Protein AF-0000000080279578 (afdb_homodimer)

Structure (mmCIF, N/CA/C/O backbone):
data_AF-0000000080279578-model_v1
#
loop_
_entity.id
_entity.type
_entity.pdbx_description
1 polymer 'Uncharacterized protein'
#
loop_
_atom_site.group_PDB
_atom_site.id
_atom_site.type_symbol
_atom_site.label_atom_id
_atom_site.label_alt_id
_atom_site.label_comp_id
_atom_site.label_asym_id
_atom_site.label_entity_id
_atom_site.label_seq_id
_atom_site.pdbx_PDB_ins_code
_atom_site.Cartn_x
_atom_site.Cartn_y
_atom_site.Cartn_z
_atom_site.occupancy
_atom_site.B_iso_or_equiv
_atom_site.auth_seq_id
_atom_site.auth_comp_id
_atom_site.auth_asym_id
_atom_site.auth_atom_id
_atom_site.pdbx_PDB_model_num
ATOM 1 N N . MET A 1 1 ? -18.891 2.197 -3.172 1 84.56 1 MET A N 1
ATOM 2 C CA . MET A 1 1 ? -18.531 1.486 -4.398 1 84.56 1 MET A CA 1
ATOM 3 C C . MET A 1 1 ? -17.984 0.099 -4.082 1 84.56 1 MET A C 1
ATOM 5 O O . MET A 1 1 ? -17.344 -0.099 -3.049 1 84.56 1 MET A O 1
ATOM 9 N N . SER A 1 2 ? -18.328 -0.918 -4.945 1 90.88 2 SER A N 1
ATOM 10 C CA . SER A 1 2 ? -17.891 -2.289 -4.699 1 90.88 2 SER A CA 1
ATOM 11 C C . SER A 1 2 ? -16.984 -2.791 -5.82 1 90.88 2 SER A C 1
ATOM 13 O O . SER A 1 2 ? -17.172 -2.424 -6.98 1 90.88 2 SER A O 1
ATOM 15 N N . TRP A 1 3 ? -15.969 -3.482 -5.344 1 94.88 3 TRP A N 1
ATOM 16 C CA . TRP A 1 3 ? -15.031 -4.109 -6.27 1 94.88 3 TRP A CA 1
ATOM 17 C C . TRP A 1 3 ? -15.055 -5.625 -6.121 1 94.88 3 TRP A C 1
ATOM 19 O O . TRP A 1 3 ? -15.32 -6.145 -5.035 1 94.88 3 TRP A O 1
ATOM 29 N N . GLU A 1 4 ? -14.836 -6.277 -7.238 1 95.69 4 GLU A N 1
ATOM 30 C CA . GLU A 1 4 ? -14.508 -7.699 -7.219 1 95.69 4 GLU A CA 1
ATOM 31 C C . GLU A 1 4 ? -13.078 -7.945 -7.703 1 95.69 4 GLU A C 1
ATOM 33 O O . GLU A 1 4 ? -12.656 -7.379 -8.711 1 95.69 4 GLU A O 1
ATOM 38 N N . TYR A 1 5 ? -12.367 -8.766 -6.91 1 94.44 5 TYR A N 1
ATOM 39 C CA . TYR A 1 5 ? -11.023 -9.172 -7.297 1 94.44 5 TYR A CA 1
ATOM 40 C C . TYR A 1 5 ? -10.727 -10.602 -6.855 1 94.44 5 TYR A C 1
ATOM 42 O O . TYR A 1 5 ? -10.812 -10.914 -5.664 1 94.44 5 TYR A O 1
ATOM 50 N N . ASP A 1 6 ? -10.344 -11.453 -7.746 1 91.88 6 ASP A N 1
ATOM 51 C CA . ASP A 1 6 ? -9.93 -12.828 -7.508 1 91.88 6 ASP A CA 1
ATOM 52 C C . ASP A 1 6 ? -10.898 -13.539 -6.566 1 91.88 6 ASP A C 1
ATOM 54 O O . ASP A 1 6 ? -10.477 -14.148 -5.578 1 91.88 6 ASP A O 1
ATOM 58 N N . GLY A 1 7 ? -12.117 -13.383 -6.766 1 94.5 7 GLY A N 1
ATOM 59 C CA . GLY A 1 7 ? -13.164 -14.109 -6.07 1 94.5 7 GLY A CA 1
ATOM 60 C C . GLY A 1 7 ? -13.555 -13.477 -4.75 1 94.5 7 GLY A C 1
ATOM 61 O O . GLY A 1 7 ? -14.422 -13.984 -4.043 1 94.5 7 GLY A O 1
ATOM 62 N N . ARG A 1 8 ? -12.93 -12.367 -4.445 1 96.56 8 ARG A N 1
ATOM 63 C CA . ARG A 1 8 ? -13.289 -11.672 -3.215 1 96.56 8 ARG A CA 1
ATOM 64 C C . ARG A 1 8 ? -13.977 -10.344 -3.521 1 96.56 8 ARG A C 1
ATOM 66 O O . ARG A 1 8 ? -13.75 -9.75 -4.578 1 96.56 8 ARG A O 1
ATOM 73 N N . HIS A 1 9 ? -14.82 -9.914 -2.549 1 98.19 9 HIS A N 1
ATOM 74 C CA . HIS A 1 9 ? -15.57 -8.672 -2.699 1 98.19 9 HIS A CA 1
ATOM 75 C C . HIS A 1 9 ? -15.102 -7.621 -1.701 1 98.19 9 HIS A C 1
ATOM 77 O O . HIS A 1 9 ? -14.953 -7.91 -0.511 1 98.19 9 HIS A O 1
ATOM 83 N N . TYR A 1 10 ? -14.93 -6.445 -2.268 1 98.12 10 TYR A N 1
ATOM 84 C CA . TYR A 1 10 ? -14.43 -5.328 -1.474 1 98.12 10 TYR A CA 1
ATOM 85 C C . TYR A 1 10 ? -15.391 -4.148 -1.526 1 98.12 10 TYR A C 1
ATOM 87 O O . TYR A 1 10 ? -16.062 -3.924 -2.541 1 98.12 10 TYR A O 1
ATOM 95 N N . LE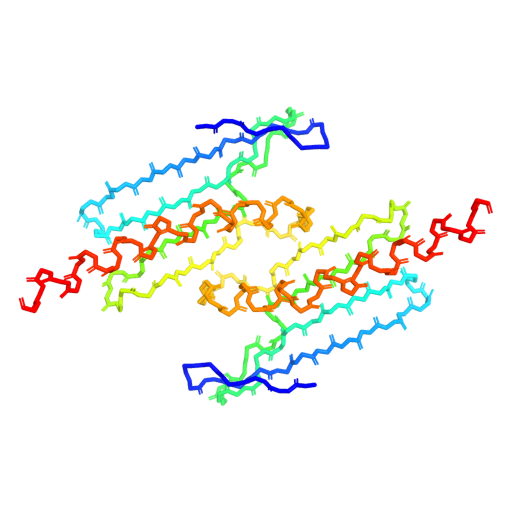U A 1 11 ? -15.453 -3.475 -0.42 1 97.44 11 LEU A N 1
ATOM 96 C CA . LEU A 1 11 ? -16.156 -2.193 -0.371 1 97.44 11 LEU A CA 1
ATOM 97 C C . LEU A 1 11 ? -15.164 -1.043 -0.219 1 97.44 11 LEU A C 1
ATOM 99 O O . LEU A 1 11 ? -14.219 -1.129 0.571 1 97.44 11 LEU A O 1
ATOM 103 N N . ILE A 1 12 ? -15.328 -0.096 -1.004 1 95.25 12 ILE A N 1
ATOM 104 C CA . ILE A 1 12 ? -14.594 1.153 -0.848 1 95.25 12 ILE A CA 1
ATOM 105 C C . ILE A 1 12 ? -15.477 2.189 -0.155 1 95.25 12 ILE A C 1
ATOM 107 O O . ILE A 1 12 ? -16.562 2.508 -0.637 1 95.25 12 ILE A O 1
ATOM 111 N N . ASN A 1 13 ? -14.977 2.617 1.008 1 93.31 13 ASN A N 1
ATOM 112 C CA . ASN A 1 13 ? -15.719 3.615 1.773 1 93.31 13 ASN A CA 1
ATOM 113 C C . ASN A 1 13 ? -14.953 4.93 1.869 1 93.31 13 ASN A C 1
ATOM 115 O O . ASN A 1 13 ? -13.734 4.934 2.088 1 93.31 13 ASN A O 1
ATOM 119 N N . ARG A 1 14 ? -15.703 5.965 1.665 1 92.19 14 ARG A N 1
ATOM 120 C CA . ARG A 1 14 ? -15.172 7.312 1.857 1 92.19 14 ARG A CA 1
ATOM 121 C C . ARG A 1 14 ? -15.781 7.973 3.086 1 92.19 14 ARG A C 1
ATOM 123 O O . ARG A 1 14 ? -16.984 7.809 3.354 1 92.19 14 ARG A O 1
ATOM 130 N N . TRP A 1 15 ? -14.898 8.594 3.826 1 86.12 15 TRP A N 1
ATOM 131 C CA . TRP A 1 15 ? -15.461 9.305 4.965 1 86.12 15 TRP A CA 1
ATOM 132 C C . TRP A 1 15 ? -14.883 10.711 5.066 1 86.12 15 TRP A C 1
ATOM 134 O O . TRP A 1 15 ? -13.781 10.977 4.574 1 86.12 15 TRP A O 1
ATOM 144 N N . ASN A 1 16 ? -15.68 11.547 5.465 1 80.5 16 ASN A N 1
ATOM 145 C CA . ASN A 1 16 ? -15.32 12.922 5.809 1 80.5 16 ASN A CA 1
ATOM 146 C C . ASN A 1 16 ? -15.695 13.25 7.254 1 80.5 16 ASN A C 1
ATOM 148 O O . ASN A 1 16 ? -16.875 13.297 7.598 1 80.5 16 ASN A O 1
ATOM 152 N N . ASP A 1 17 ? -14.695 12.969 8.125 1 62.16 17 ASP A N 1
ATOM 153 C CA . ASP A 1 17 ? -15.016 13.211 9.523 1 62.16 17 ASP A CA 1
ATOM 154 C C . ASP A 1 17 ? -14.391 14.516 10.016 1 62.16 17 ASP A C 1
ATOM 156 O O . ASP A 1 17 ? -13.18 14.578 10.25 1 62.16 17 ASP A O 1
ATOM 160 N N . SER A 1 18 ? -15.281 15.469 10.055 1 59.56 18 SER A N 1
ATOM 161 C CA . SER A 1 18 ? -14.867 16.781 10.555 1 59.56 18 SER A CA 1
ATOM 162 C C . SER A 1 18 ? -14.273 16.672 11.953 1 59.56 18 SER A C 1
ATOM 164 O O . SER A 1 18 ? -13.438 17.484 12.344 1 59.56 18 SER A O 1
ATOM 166 N N . SER A 1 19 ? -14.891 15.836 12.742 1 55.34 19 SER A N 1
ATOM 167 C CA . SER A 1 19 ? -14.406 15.75 14.117 1 55.34 19 SER A CA 1
ATOM 168 C C . SER A 1 19 ? -12.945 15.305 14.156 1 55.34 19 SER A C 1
ATOM 170 O O . SER A 1 19 ? -12.211 15.664 15.078 1 55.34 19 SER A O 1
ATOM 172 N N . ARG A 1 20 ? -12.719 14.5 13.297 1 54.59 20 ARG A N 1
ATOM 173 C CA . ARG A 1 20 ? -11.336 14.031 13.258 1 54.59 20 ARG A CA 1
ATOM 174 C C . ARG A 1 20 ? -10.547 14.742 12.156 1 54.59 20 ARG A C 1
ATOM 176 O O . ARG A 1 20 ? -9.406 14.375 11.875 1 54.59 20 ARG A O 1
ATOM 183 N N . TYR A 1 21 ? -11.297 15.836 11.703 1 53.5 21 TYR A N 1
ATOM 184 C CA . TYR A 1 21 ? -10.672 16.547 10.594 1 53.5 21 TYR A CA 1
ATOM 185 C C . TYR A 1 21 ? -10.094 15.578 9.57 1 53.5 21 TYR A C 1
ATOM 187 O O . TYR A 1 21 ? -8.961 15.75 9.117 1 53.5 21 TYR A O 1
ATOM 195 N N . GLY A 1 22 ? -10.891 14.625 9.445 1 72.62 22 GLY A N 1
ATOM 196 C CA . GLY A 1 22 ? -10.133 13.656 8.672 1 72.62 22 GLY A CA 1
ATOM 197 C C . GLY A 1 22 ? -10.883 13.172 7.441 1 72.62 22 GLY A C 1
ATOM 198 O O . GLY A 1 22 ? -12.109 13.125 7.434 1 72.62 22 GLY A O 1
ATOM 199 N N . PHE A 1 23 ? -10.547 13.391 6.305 1 88 23 PHE A N 1
ATOM 200 C CA . PHE A 1 23 ? -10.938 12.844 5.012 1 88 23 PHE A CA 1
ATOM 201 C C . PHE A 1 23 ? -10.102 11.609 4.676 1 88 23 PHE A C 1
ATOM 203 O O . PHE A 1 23 ? -8.883 11.609 4.863 1 88 23 PHE A O 1
ATOM 210 N N . GLY A 1 24 ? -10.922 10.555 4.402 1 94.19 24 GLY A N 1
ATOM 211 C CA . GLY A 1 24 ? -10.141 9.367 4.094 1 94.19 24 GLY A CA 1
ATOM 212 C C . GLY A 1 24 ? -10.93 8.328 3.322 1 94.19 24 GLY A C 1
ATOM 213 O O . GLY A 1 24 ? -12.094 8.539 2.988 1 94.19 24 GLY A O 1
ATOM 214 N N . TRP A 1 25 ? -10.242 7.324 2.857 1 95.31 25 TRP A N 1
ATOM 215 C CA . TRP A 1 25 ? -10.727 6.152 2.129 1 95.31 25 TRP A CA 1
ATOM 216 C C . TRP A 1 25 ? -10.375 4.867 2.865 1 95.31 25 TRP A C 1
ATOM 218 O O . TRP A 1 25 ? -9.32 4.781 3.504 1 95.31 25 TRP A O 1
ATOM 228 N N . GLU A 1 26 ? -11.281 3.891 2.75 1 96.56 26 GLU A N 1
ATOM 229 C CA . GLU A 1 26 ? -11.062 2.561 3.311 1 96.56 26 GLU A CA 1
ATOM 230 C C . GLU A 1 26 ? -11.414 1.471 2.303 1 96.56 26 GLU A C 1
ATOM 232 O O . GLU A 1 26 ? -12.398 1.59 1.569 1 96.56 26 GLU A O 1
ATOM 237 N N . LEU A 1 27 ? -10.594 0.478 2.303 1 97.88 27 LEU A N 1
ATOM 238 C CA . LEU A 1 27 ? -10.906 -0.744 1.571 1 97.88 27 LEU A CA 1
ATOM 239 C C . LEU A 1 27 ? -11.25 -1.878 2.533 1 97.88 27 LEU A C 1
ATOM 241 O O . LEU A 1 27 ? -10.43 -2.246 3.379 1 97.88 27 LEU A O 1
ATOM 245 N N . GLU A 1 28 ? -12.445 -2.41 2.402 1 98.12 28 GLU A N 1
ATOM 246 C CA . GLU A 1 28 ? -12.898 -3.484 3.279 1 98.12 28 GLU A CA 1
ATOM 247 C C . GLU A 1 28 ? -13.141 -4.77 2.498 1 98.12 28 GLU A C 1
ATOM 249 O O . GLU A 1 28 ? -13.859 -4.77 1.492 1 98.12 28 GLU A O 1
ATOM 254 N N . ASP A 1 29 ? -12.438 -5.82 2.902 1 98.31 29 ASP A N 1
ATOM 255 C CA . ASP A 1 29 ? -12.727 -7.164 2.406 1 98.31 29 ASP A CA 1
ATOM 256 C C . ASP A 1 29 ? -13.969 -7.746 3.086 1 98.31 29 ASP A C 1
ATOM 258 O O . ASP A 1 29 ? -13.914 -8.117 4.262 1 98.31 29 ASP A O 1
ATOM 262 N N . VAL A 1 30 ? -15.062 -7.945 2.344 1 98.06 30 VAL A N 1
ATOM 263 C CA . VAL A 1 30 ? -16.328 -8.227 3.023 1 98.06 30 VAL A CA 1
ATOM 264 C C . VAL A 1 30 ? -16.781 -9.641 2.695 1 98.06 30 VAL A C 1
ATOM 266 O O . VAL A 1 30 ? -17.672 -10.18 3.361 1 98.06 30 VAL A O 1
ATOM 269 N N . ALA A 1 31 ? -16.234 -10.242 1.585 1 96.62 31 ALA A N 1
ATOM 270 C CA . ALA A 1 31 ? -16.719 -11.562 1.18 1 96.62 31 ALA A CA 1
ATOM 271 C C . ALA A 1 31 ? -15.672 -12.305 0.36 1 96.62 31 ALA A C 1
ATOM 273 O O . ALA A 1 31 ? -14.82 -11.68 -0.278 1 96.62 31 ALA A O 1
ATOM 274 N N . PRO A 1 32 ? -15.648 -13.703 0.36 1 96.56 32 PRO A N 1
ATOM 275 C CA . PRO A 1 32 ? -16.578 -14.594 1.045 1 96.56 32 PRO A CA 1
ATOM 276 C C . PRO A 1 32 ? -16.359 -14.641 2.555 1 96.56 32 PRO A C 1
ATOM 278 O O . PRO A 1 32 ?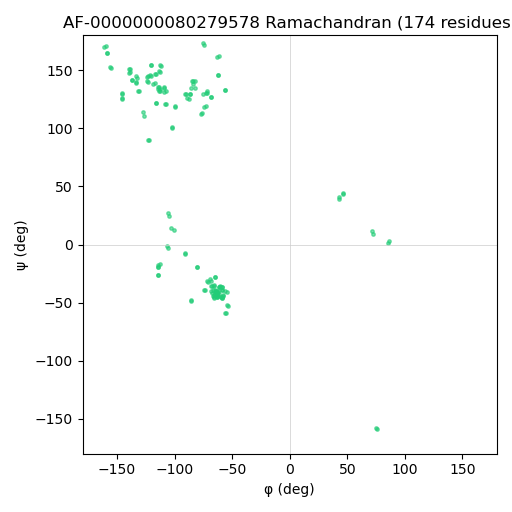 -15.414 -14.031 3.059 1 96.56 32 PRO A O 1
ATOM 281 N N . THR A 1 33 ? -17.281 -15.273 3.088 1 94.69 33 THR A N 1
ATOM 282 C CA . THR A 1 33 ? -17.141 -15.5 4.523 1 94.69 33 THR A CA 1
ATOM 283 C C . THR A 1 33 ? -16.047 -16.531 4.809 1 94.69 33 THR A C 1
ATOM 285 O O . THR A 1 33 ? -16 -17.578 4.156 1 94.69 33 THR A O 1
ATOM 288 N N . PRO A 1 34 ? -15.203 -16.234 5.699 1 94.88 34 PRO A N 1
ATOM 289 C CA . PRO A 1 34 ? -15.227 -15.016 6.5 1 94.88 34 PRO A CA 1
ATOM 290 C C . PRO A 1 34 ? -14.578 -13.828 5.789 1 94.88 34 PRO A C 1
ATOM 292 O O . PRO A 1 34 ? -13.578 -13.992 5.09 1 94.88 34 PRO A O 1
ATOM 295 N N . GLY A 1 35 ? -15.172 -12.648 5.879 1 96.5 35 GLY A N 1
ATOM 296 C CA . GLY A 1 35 ? -14.5 -11.414 5.5 1 96.5 35 GLY A CA 1
ATOM 297 C C . GLY A 1 35 ? -13.258 -11.133 6.32 1 96.5 35 GLY A C 1
ATOM 298 O O . GLY A 1 35 ? -13.062 -11.727 7.387 1 96.5 35 GLY A O 1
ATOM 299 N N . LYS A 1 36 ? -12.445 -10.273 5.789 1 96.75 36 LYS A N 1
ATOM 300 C CA . LYS A 1 36 ? -11.211 -9.945 6.488 1 96.75 36 LYS A CA 1
ATOM 301 C C . LYS A 1 36 ? -11.281 -8.555 7.113 1 96.75 36 LYS A C 1
ATOM 303 O O . LYS A 1 36 ? -10.344 -8.117 7.785 1 96.75 36 LYS A O 1
ATOM 308 N N . GLY A 1 37 ? -12.453 -7.844 6.895 1 97.56 37 GLY A N 1
ATOM 309 C CA . GLY A 1 37 ? -12.594 -6.5 7.434 1 97.56 37 GLY A CA 1
ATOM 310 C C . GLY A 1 37 ? -11.805 -5.461 6.656 1 97.56 37 GLY A C 1
ATOM 311 O O . GLY A 1 37 ? -11.547 -5.637 5.465 1 97.56 37 GLY A O 1
ATOM 312 N N . VAL A 1 38 ? -11.508 -4.336 7.305 1 97.62 38 VAL A N 1
ATOM 313 C CA . VAL A 1 38 ? -10.742 -3.262 6.68 1 97.62 38 VAL A CA 1
ATOM 314 C C . VAL A 1 38 ? -9.305 -3.715 6.449 1 97.62 38 VAL A C 1
ATOM 316 O O . VAL A 1 38 ? -8.633 -4.156 7.383 1 97.62 38 VAL A O 1
ATOM 319 N N . VAL A 1 39 ? -8.867 -3.557 5.152 1 98.06 39 VAL A N 1
ATOM 320 C CA . VAL A 1 39 ? -7.531 -4.047 4.852 1 98.06 39 VAL A CA 1
ATOM 321 C C . VAL A 1 39 ? -6.617 -2.877 4.492 1 98.06 39 VAL A C 1
ATOM 323 O O . VAL A 1 39 ? -5.398 -2.967 4.637 1 98.06 39 VAL A O 1
ATOM 326 N N . LEU A 1 40 ? -7.18 -1.774 3.986 1 98.12 40 LEU A N 1
ATOM 327 C CA . LEU A 1 40 ? -6.387 -0.592 3.664 1 98.12 40 LEU A CA 1
ATOM 328 C C . LEU A 1 40 ? -7.117 0.681 4.082 1 98.12 40 LEU A C 1
ATOM 330 O O . LEU A 1 40 ? -8.344 0.747 4.016 1 98.12 40 LEU A O 1
ATOM 334 N N . ASN A 1 41 ? -6.293 1.688 4.395 1 96.88 41 ASN A N 1
ATOM 335 C CA . ASN A 1 41 ? -6.75 3.053 4.637 1 96.88 41 ASN A CA 1
ATOM 336 C C . ASN A 1 41 ? -5.84 4.074 3.963 1 96.88 41 ASN A C 1
ATOM 338 O O . ASN A 1 41 ? -4.621 3.906 3.934 1 96.88 41 ASN A O 1
ATOM 342 N N . ALA A 1 42 ? -6.398 5.078 3.441 1 96.5 42 ALA A N 1
ATOM 343 C CA . ALA A 1 42 ? -5.727 6.309 3.031 1 96.5 42 ALA A CA 1
ATOM 344 C C . ALA A 1 42 ? -6.469 7.535 3.549 1 96.5 42 ALA A C 1
ATOM 346 O O . ALA A 1 42 ? -7.695 7.609 3.463 1 96.5 42 ALA A O 1
ATOM 347 N N . TYR A 1 43 ? -5.719 8.43 4.121 1 94.69 43 TYR A N 1
ATOM 348 C CA . TYR A 1 43 ? -6.418 9.539 4.762 1 94.69 43 TYR A CA 1
ATOM 349 C C . TYR A 1 43 ? -5.496 10.742 4.93 1 94.69 43 TYR A C 1
ATOM 351 O O . TYR A 1 43 ? -4.277 10.617 4.801 1 94.69 43 TYR A O 1
ATOM 359 N N . LEU A 1 44 ? -6.109 11.867 5.199 1 92.62 44 LEU A N 1
ATOM 360 C CA . LEU A 1 44 ? -5.352 13.078 5.48 1 92.62 44 LEU A CA 1
ATOM 361 C C . LEU A 1 44 ? -5.062 13.203 6.973 1 92.62 44 LEU A C 1
ATOM 363 O O . LEU A 1 44 ? -5.965 13.062 7.801 1 92.62 44 LEU A O 1
ATOM 367 N N . ASP A 1 45 ? -3.789 13.445 7.234 1 86.56 45 ASP A N 1
ATOM 368 C CA . ASP A 1 45 ? -3.404 13.75 8.609 1 86.56 45 ASP A CA 1
ATOM 369 C C . ASP A 1 45 ? -3.84 15.164 8.992 1 86.56 45 ASP A C 1
ATOM 371 O O . ASP A 1 45 ? -3.346 16.141 8.438 1 86.56 45 ASP A O 1
ATOM 375 N N . GLY A 1 46 ? -4.645 15.289 9.922 1 78.81 46 GLY A N 1
ATOM 376 C CA . GLY A 1 46 ? -5.191 16.578 10.344 1 78.81 46 GLY A CA 1
ATOM 377 C C . GLY A 1 46 ? -4.121 17.594 10.656 1 78.81 46 GLY A C 1
ATOM 378 O O . GLY A 1 46 ? -4.059 18.656 10.023 1 78.81 46 GLY A O 1
ATOM 379 N N . PRO A 1 47 ? -3.213 17.281 11.469 1 78 47 PRO A N 1
ATOM 380 C CA . PRO A 1 47 ? -2.207 18.25 11.922 1 78 47 PRO A CA 1
ATOM 381 C C . PRO A 1 47 ? -1.243 18.656 10.805 1 78 47 PRO A C 1
ATOM 383 O O . PRO A 1 47 ? -0.815 19.812 10.742 1 78 47 PRO A O 1
ATOM 386 N N . THR A 1 48 ? -0.956 17.781 9.875 1 81.5 48 THR A N 1
ATOM 387 C CA . THR A 1 48 ? 0.085 18.078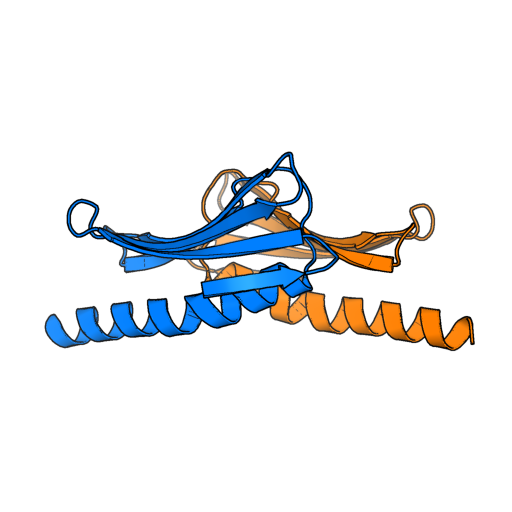 8.891 1 81.5 48 THR A CA 1
ATOM 388 C C . THR A 1 48 ? -0.517 18.25 7.504 1 81.5 48 THR A C 1
ATOM 390 O O . THR A 1 48 ? 0.136 18.781 6.602 1 81.5 48 THR A O 1
ATOM 393 N N . GLY A 1 49 ? -1.703 17.797 7.352 1 83.75 49 GLY A N 1
ATOM 394 C CA . GLY A 1 49 ? -2.312 17.844 6.031 1 83.75 49 GLY A CA 1
ATOM 395 C C . GLY A 1 49 ? -1.704 16.844 5.059 1 83.75 49 GLY A C 1
ATOM 396 O O . GLY A 1 49 ? -1.922 16.938 3.85 1 83.75 49 GLY A O 1
ATOM 397 N N . THR A 1 50 ? -0.931 15.961 5.523 1 89.94 50 THR A N 1
ATOM 398 C CA . THR A 1 50 ? -0.276 14.977 4.668 1 89.94 50 THR A CA 1
ATOM 399 C C . THR A 1 50 ? -1.186 13.773 4.43 1 89.94 50 THR A C 1
ATOM 401 O O . THR A 1 50 ? -1.839 13.289 5.359 1 89.94 50 THR A O 1
ATOM 404 N N . ALA A 1 51 ? -1.235 13.359 3.156 1 94.19 51 ALA A N 1
ATOM 405 C CA . ALA A 1 51 ? -1.944 12.117 2.869 1 94.19 51 ALA A CA 1
ATOM 406 C C . ALA A 1 51 ? -1.152 10.906 3.357 1 94.19 51 ALA A C 1
ATOM 408 O O . ALA A 1 51 ? 0.039 10.773 3.064 1 94.19 51 ALA A O 1
ATOM 409 N N . LEU A 1 52 ? -1.842 10.047 4.082 1 95.81 52 LEU A N 1
ATOM 410 C CA . LEU A 1 52 ? -1.213 8.86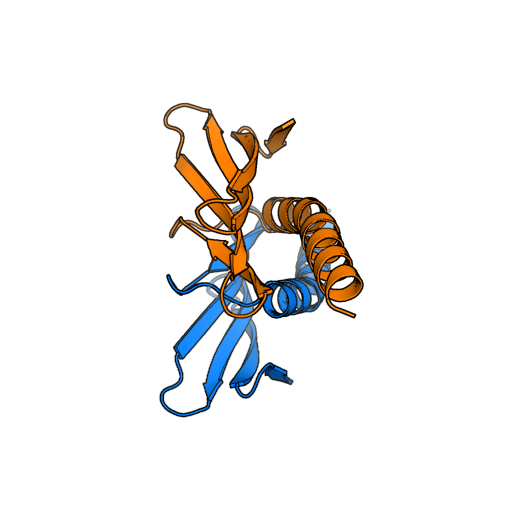7 4.672 1 95.81 52 LEU A CA 1
ATOM 411 C C . LEU A 1 52 ? -1.869 7.59 4.164 1 95.81 52 LEU A C 1
ATOM 413 O O . LEU A 1 52 ? -3.016 7.613 3.709 1 95.81 52 LEU A O 1
ATOM 417 N N . PHE A 1 53 ? -1.113 6.547 4.199 1 97.5 53 PHE A N 1
ATOM 418 C CA . PHE A 1 53 ? -1.518 5.188 3.861 1 97.5 53 PHE A CA 1
ATOM 419 C C . PHE A 1 53 ? -1.245 4.234 5.02 1 97.5 53 PHE A C 1
ATOM 421 O O . PHE A 1 53 ? -0.204 4.328 5.676 1 97.5 53 PHE A O 1
ATOM 428 N N . ARG A 1 54 ? -2.184 3.287 5.254 1 97.69 54 ARG A N 1
ATOM 429 C CA . ARG A 1 54 ? -1.985 2.25 6.262 1 97.69 54 ARG A CA 1
ATOM 430 C C . ARG A 1 54 ? -2.631 0.938 5.832 1 97.69 54 ARG A C 1
ATOM 432 O O . ARG A 1 54 ? -3.768 0.926 5.352 1 97.69 54 ARG A O 1
ATOM 439 N N . ALA A 1 55 ? -1.836 -0.122 5.922 1 98 55 ALA A N 1
ATOM 440 C CA . ALA A 1 55 ? -2.426 -1.453 5.812 1 98 55 ALA A CA 1
ATOM 441 C C . ALA A 1 55 ? -2.912 -1.954 7.168 1 98 55 ALA A C 1
ATOM 443 O O . ALA A 1 55 ? -2.156 -1.95 8.141 1 98 55 ALA A O 1
ATOM 444 N N . ASP A 1 56 ? -4.117 -2.406 7.258 1 97.12 56 ASP A N 1
ATOM 445 C CA . ASP A 1 56 ? -4.695 -2.883 8.508 1 97.12 56 ASP A CA 1
ATOM 446 C C . ASP A 1 56 ? -4.762 -4.41 8.539 1 97.12 56 ASP A C 1
ATOM 448 O O . ASP A 1 56 ? -5.73 -4.984 9.039 1 97.12 56 ASP A O 1
ATOM 452 N N . THR A 1 57 ? -3.957 -5.031 7.812 1 96.69 57 THR A N 1
ATOM 453 C CA . THR A 1 57 ? -3.801 -6.48 7.762 1 96.69 57 THR A CA 1
ATOM 454 C C . THR A 1 57 ? -2.326 -6.863 7.676 1 96.69 57 THR A C 1
ATOM 456 O O . THR A 1 57 ? -1.525 -6.145 7.074 1 96.69 57 THR A O 1
ATOM 459 N N . ASP A 1 58 ? -1.966 -8.016 8.258 1 93.12 58 ASP A N 1
ATOM 460 C CA . ASP A 1 58 ? -0.616 -8.555 8.141 1 93.12 58 ASP A CA 1
ATOM 461 C C . ASP A 1 58 ? -0.502 -9.5 6.938 1 93.12 58 ASP A C 1
ATOM 463 O O . ASP A 1 58 ? 0.6 -9.898 6.559 1 93.12 58 ASP A O 1
ATOM 467 N N . GLU A 1 59 ? -1.615 -9.789 6.336 1 94.81 59 GLU A N 1
ATOM 468 C CA . GLU A 1 59 ? -1.621 -10.672 5.168 1 94.81 59 GLU A CA 1
ATOM 469 C C . GLU A 1 59 ? -1.266 -9.906 3.898 1 94.81 59 GLU A C 1
ATOM 471 O O . GLU A 1 59 ? -1.694 -8.766 3.713 1 94.81 59 GLU A O 1
ATOM 476 N N . PRO A 1 60 ? -0.494 -10.562 3.051 1 96.12 60 PRO A N 1
ATOM 477 C CA . PRO A 1 60 ? -0.234 -9.914 1.764 1 96.12 60 PRO A CA 1
ATOM 478 C C . PRO A 1 60 ? -1.503 -9.703 0.942 1 96.12 60 PRO A C 1
ATOM 480 O O . PRO A 1 60 ? -2.439 -10.5 1.028 1 96.12 60 PRO A O 1
ATOM 483 N N . LEU A 1 61 ? -1.485 -8.609 0.223 1 97.31 61 LEU A N 1
ATOM 484 C CA . LEU A 1 61 ? -2.557 -8.281 -0.711 1 97.31 61 LEU A CA 1
ATOM 485 C C . LEU A 1 61 ? -2.055 -8.32 -2.15 1 97.31 61 LEU A C 1
ATOM 487 O O . LEU A 1 61 ? -0.887 -8.023 -2.414 1 97.31 61 LEU A O 1
ATOM 491 N N . PRO A 1 62 ? -3.025 -8.695 -3.096 1 96.62 62 PRO A N 1
ATOM 492 C CA . PRO A 1 62 ? -2.607 -8.523 -4.488 1 96.62 62 PRO A CA 1
ATOM 493 C C . PRO A 1 62 ? -2.168 -7.098 -4.805 1 96.62 62 PRO A C 1
ATOM 495 O O . PRO A 1 62 ? -2.879 -6.145 -4.48 1 96.62 62 PRO A O 1
ATOM 498 N N . LEU A 1 63 ? -1.029 -6.953 -5.477 1 97.38 63 LEU A N 1
ATOM 499 C CA . LEU A 1 63 ? -0.509 -5.633 -5.809 1 97.38 63 LEU A CA 1
ATOM 500 C C . LEU A 1 63 ? -1.51 -4.852 -6.652 1 97.38 63 LEU A C 1
ATOM 502 O O . LEU A 1 63 ? -1.695 -3.648 -6.449 1 97.38 63 LEU A O 1
ATOM 506 N N . ALA A 1 64 ? -2.156 -5.551 -7.547 1 96.38 64 ALA A N 1
ATOM 507 C CA . ALA A 1 64 ? -3.129 -4.914 -8.43 1 96.38 64 ALA A CA 1
ATOM 508 C C . ALA A 1 64 ? -4.277 -4.305 -7.629 1 96.38 64 ALA A C 1
ATOM 510 O O . ALA A 1 64 ? -4.82 -3.262 -8 1 96.38 64 ALA A O 1
ATOM 511 N N . LEU A 1 65 ? -4.688 -4.91 -6.602 1 97.44 65 LEU A N 1
ATOM 512 C CA . LEU A 1 65 ? -5.734 -4.395 -5.73 1 97.44 65 LEU A CA 1
ATOM 513 C C . LEU A 1 65 ? -5.281 -3.117 -5.027 1 97.44 65 LEU A C 1
ATOM 515 O O . LEU A 1 65 ? -6.039 -2.15 -4.934 1 97.44 65 LEU A O 1
ATOM 519 N N . VAL A 1 66 ? -4.086 -3.098 -4.539 1 98.12 66 VAL A N 1
ATOM 520 C CA . VAL A 1 66 ? -3.512 -1.939 -3.867 1 98.12 66 VAL A CA 1
ATOM 521 C C . VAL A 1 66 ? -3.383 -0.78 -4.852 1 98.12 66 VAL A C 1
ATOM 523 O O . VAL A 1 66 ? -3.727 0.36 -4.527 1 98.12 66 VAL A O 1
ATOM 526 N N . GLU A 1 67 ? -2.904 -1.037 -6.066 1 97.56 67 GLU A N 1
ATOM 527 C CA . GLU A 1 67 ? -2.789 -0.018 -7.105 1 97.56 67 GLU A CA 1
ATOM 528 C C . GLU A 1 67 ? -4.145 0.62 -7.406 1 97.56 67 GLU A C 1
ATOM 530 O O . GLU A 1 67 ? -4.242 1.841 -7.547 1 97.56 67 GLU A O 1
ATOM 535 N N . ARG A 1 68 ? -5.074 -0.161 -7.496 1 96.94 68 ARG A N 1
ATOM 536 C CA . ARG A 1 68 ? -6.418 0.336 -7.785 1 96.94 68 ARG A CA 1
ATOM 537 C C . ARG A 1 68 ? -6.918 1.248 -6.672 1 96.94 68 ARG A C 1
ATOM 539 O O . ARG A 1 68 ? -7.48 2.312 -6.938 1 96.94 68 ARG A O 1
ATOM 546 N N . PHE A 1 69 ? -6.703 0.785 -5.48 1 97.69 69 PHE A N 1
ATOM 547 C CA . PHE A 1 69 ? -7.113 1.57 -4.32 1 97.69 69 PHE A CA 1
ATOM 548 C C . PHE A 1 69 ? -6.438 2.936 -4.328 1 97.69 69 PHE A C 1
ATOM 550 O O . PHE A 1 69 ? -7.094 3.961 -4.141 1 97.69 69 PHE A O 1
ATOM 557 N N . ILE A 1 70 ? -5.191 2.953 -4.57 1 97.62 70 ILE A N 1
ATOM 558 C CA . ILE A 1 70 ? -4.414 4.188 -4.547 1 97.62 70 ILE A CA 1
ATOM 559 C C . ILE A 1 70 ? -4.828 5.082 -5.715 1 97.62 70 ILE A C 1
ATOM 561 O O . ILE A 1 70 ? -4.906 6.305 -5.574 1 97.62 70 ILE A O 1
ATOM 565 N N . ALA A 1 71 ? -5.133 4.465 -6.789 1 95.81 71 ALA A N 1
ATOM 566 C CA . ALA A 1 71 ? -5.555 5.219 -7.969 1 95.81 71 ALA A CA 1
ATOM 567 C C . ALA A 1 71 ? -6.879 5.934 -7.715 1 95.81 71 ALA A C 1
ATOM 569 O O . ALA A 1 71 ? -7.137 6.996 -8.289 1 95.81 71 ALA A O 1
ATOM 570 N N . GLU A 1 72 ? -7.652 5.402 -6.883 1 94.31 72 GLU A N 1
ATOM 571 C CA . GLU A 1 72 ? -8.938 6.012 -6.562 1 94.31 72 GLU A CA 1
ATOM 572 C C . GLU A 1 72 ? -8.789 7.062 -5.461 1 94.31 72 GLU A C 1
ATOM 574 O O . GLU A 1 72 ? -9.32 8.172 -5.582 1 94.31 72 GLU A O 1
ATOM 579 N N . ALA A 1 73 ? -8.109 6.711 -4.406 1 95.19 73 ALA A N 1
ATOM 580 C CA . ALA A 1 73 ? -8.023 7.527 -3.201 1 95.19 73 ALA A CA 1
ATOM 581 C C . ALA A 1 73 ? -7.105 8.727 -3.414 1 95.19 73 ALA A C 1
ATOM 583 O O . ALA A 1 73 ? -7.395 9.828 -2.951 1 95.19 73 ALA A O 1
ATOM 584 N N . GLY A 1 74 ? -6.008 8.492 -4.141 1 95.44 74 GLY A N 1
ATOM 585 C CA . GLY A 1 74 ? -4.941 9.469 -4.27 1 95.44 74 GLY A CA 1
ATOM 586 C C . GLY A 1 74 ? -5.418 10.812 -4.797 1 95.44 74 GLY A C 1
ATOM 587 O O . GLY A 1 74 ? -5.277 11.836 -4.121 1 95.44 74 GLY A O 1
ATOM 588 N N . PRO A 1 75 ? -6.012 10.805 -5.984 1 94.44 75 PRO A N 1
ATOM 589 C CA . PRO A 1 75 ? -6.473 12.07 -6.566 1 94.44 75 PRO A CA 1
ATOM 590 C C . PRO A 1 75 ? -7.484 12.789 -5.68 1 94.44 75 PRO A C 1
ATOM 592 O O . PRO A 1 75 ? -7.484 14.023 -5.613 1 94.44 75 PRO A O 1
ATOM 595 N N . ASP A 1 76 ? -8.344 12.055 -5.012 1 92.44 76 ASP A N 1
ATOM 596 C CA . ASP A 1 76 ? -9.344 12.664 -4.141 1 92.44 76 ASP A CA 1
ATOM 597 C C . ASP A 1 76 ? -8.695 13.359 -2.951 1 92.44 76 ASP A C 1
ATOM 599 O O . ASP A 1 76 ? -9.055 14.484 -2.609 1 92.44 76 ASP A O 1
ATOM 603 N N . LEU A 1 77 ? -7.77 12.688 -2.365 1 93.19 77 LEU A N 1
ATOM 604 C CA . LEU A 1 77 ? -7.066 13.266 -1.223 1 93.19 77 LEU A CA 1
ATOM 605 C C . LEU A 1 77 ? -6.27 14.5 -1.639 1 93.19 77 LEU A C 1
ATOM 607 O O . LEU A 1 77 ? -6.25 15.5 -0.922 1 93.19 77 LEU A O 1
ATOM 611 N N . ALA A 1 78 ? -5.672 14.414 -2.76 1 92.5 78 ALA A N 1
ATOM 612 C CA . ALA A 1 78 ? -4.91 15.547 -3.271 1 92.5 78 ALA A CA 1
ATOM 613 C C . ALA A 1 78 ? -5.816 16.75 -3.496 1 92.5 78 ALA A C 1
ATOM 615 O O . ALA A 1 78 ? -5.414 17.891 -3.246 1 92.5 78 ALA A O 1
ATOM 616 N N . GLU A 1 79 ? -6.973 16.5 -3.996 1 90.81 79 GLU A N 1
ATOM 617 C CA . GLU A 1 79 ? -7.934 17.562 -4.246 1 90.81 79 GLU A CA 1
ATOM 618 C C . GLU A 1 79 ? -8.336 18.266 -2.951 1 90.81 79 GLU A C 1
ATOM 620 O O . GLU A 1 79 ? -8.453 19.484 -2.904 1 90.81 79 GLU A O 1
ATOM 625 N N . VAL A 1 80 ? -8.578 17.453 -1.954 1 88.62 80 VAL A N 1
ATOM 626 C CA . VAL A 1 80 ? -8.977 18.016 -0.671 1 88.62 80 VAL A CA 1
ATOM 627 C C . VAL A 1 80 ? -7.844 18.875 -0.117 1 88.62 80 VAL A C 1
ATOM 629 O O . VAL A 1 80 ? -8.078 19.969 0.396 1 88.62 80 VAL A O 1
ATOM 632 N N . VAL A 1 81 ? -6.613 18.422 -0.239 1 87 81 VAL A N 1
ATOM 633 C CA . VAL A 1 81 ? -5.461 19.188 0.226 1 87 81 VAL A CA 1
ATOM 634 C C . VAL A 1 81 ? -5.406 20.531 -0.499 1 87 81 VAL A C 1
ATOM 636 O O . VAL A 1 81 ? -5.203 21.578 0.127 1 87 81 VAL A O 1
ATOM 639 N N . ALA A 1 82 ? -5.594 20.516 -1.779 1 89.75 82 ALA A N 1
ATOM 640 C CA . ALA A 1 82 ? -5.527 21.734 -2.592 1 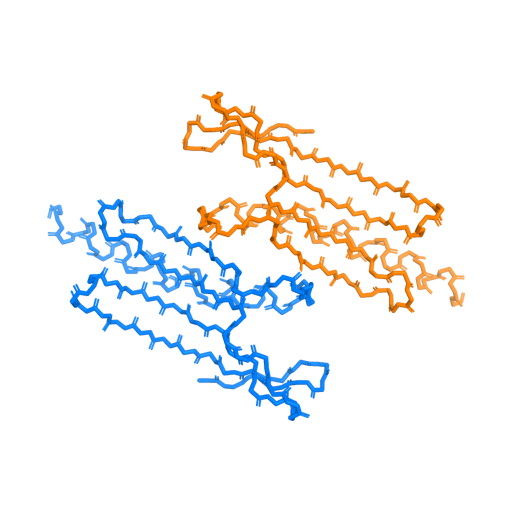89.75 82 ALA A CA 1
ATOM 641 C C . ALA A 1 82 ? -6.613 22.719 -2.186 1 89.75 82 ALA A C 1
ATOM 643 O O . ALA A 1 82 ? -6.379 23.938 -2.168 1 89.75 82 ALA A O 1
ATOM 644 N N . MET A 1 83 ? -7.738 22.188 -1.965 1 86.94 83 MET A N 1
ATOM 645 C CA . MET A 1 83 ? -8.859 23.031 -1.591 1 86.94 83 MET A CA 1
ATOM 646 C C . MET A 1 83 ? -8.602 23.719 -0.255 1 86.94 83 MET A C 1
ATOM 648 O O . MET A 1 83 ? -8.922 24.906 -0.084 1 86.94 83 MET A O 1
ATOM 652 N N . VAL A 1 84 ? -8.062 23.031 0.631 1 82.25 84 VAL A N 1
ATOM 653 C CA . VAL A 1 84 ? -7.785 23.562 1.958 1 82.25 84 VAL A CA 1
ATOM 654 C C . VAL A 1 84 ? -6.703 24.641 1.865 1 82.25 84 VAL A C 1
ATOM 656 O O . VAL A 1 84 ? -6.797 25.672 2.518 1 82.25 84 VAL A O 1
ATOM 659 N N . GLU A 1 85 ? -5.699 24.391 1.074 1 84.81 85 GLU A N 1
ATOM 660 C CA . GLU A 1 85 ? -4.617 25.359 0.899 1 84.81 85 GLU A CA 1
ATOM 661 C C . GLU A 1 85 ? -5.117 26.625 0.23 1 84.81 85 GLU A C 1
ATOM 663 O O . GLU A 1 85 ? -4.664 27.734 0.56 1 84.81 85 GLU A O 1
ATOM 668 N N . ALA A 1 86 ? -5.93 26.469 -0.668 1 88.62 86 ALA A N 1
ATOM 669 C CA . ALA A 1 86 ? -6.477 27.625 -1.381 1 88.62 86 ALA A CA 1
ATOM 670 C C . ALA A 1 86 ? -7.324 28.484 -0.454 1 88.62 86 ALA A C 1
ATOM 672 O O . ALA A 1 86 ? -7.348 29.703 -0.586 1 88.62 86 ALA A O 1
ATOM 673 N N . GLU A 1 87 ? -7.957 27.844 0.377 1 82.06 87 GLU A N 1
ATOM 674 C CA . GLU A 1 87 ? -8.805 28.594 1.312 1 82.06 87 GLU A CA 1
ATOM 675 C C . GLU A 1 87 ? -7.961 29.359 2.33 1 82.06 87 GLU A C 1
ATOM 677 O O . GLU A 1 87 ? -8.398 30.375 2.859 1 82.06 87 GLU A O 1
ATOM 682 N N . ASP A 1 88 ? -6.852 28.781 2.629 1 77.94 88 ASP A N 1
ATOM 683 C CA . ASP A 1 88 ? -5.98 29.391 3.625 1 77.94 88 ASP A CA 1
ATOM 684 C C . ASP A 1 88 ? -5.145 30.516 3.008 1 77.94 88 ASP A C 1
ATOM 686 O O . ASP A 1 88 ? -4.5 31.281 3.725 1 77.94 88 ASP A O 1
ATOM 690 N N . SER A 1 89 ? -5.02 30.516 1.753 1 71.81 89 SER A N 1
ATOM 691 C CA . SER A 1 89 ? -4.281 31.594 1.102 1 71.81 89 SER A CA 1
ATOM 692 C C . SER A 1 89 ? -5.16 32.844 0.913 1 71.81 89 SER A C 1
ATOM 694 O O . SER A 1 89 ? -6.379 32.719 0.784 1 71.81 89 SER A O 1
ATOM 696 N N . MET B 1 1 ? 19.266 1.353 -4.652 1 83.94 1 MET B N 1
ATOM 697 C CA . MET B 1 1 ? 18.828 2.732 -4.871 1 83.94 1 MET B CA 1
ATOM 698 C C . MET B 1 1 ? 18.328 3.355 -3.572 1 83.94 1 MET B C 1
ATOM 700 O O . MET B 1 1 ? 17.766 2.666 -2.723 1 83.94 1 MET B O 1
ATOM 704 N N . SER B 1 2 ? 18.625 4.688 -3.359 1 91.31 2 SER B N 1
ATOM 705 C CA . SER B 1 2 ? 18.234 5.363 -2.131 1 91.31 2 SER B CA 1
ATOM 706 C C . SER B 1 2 ? 17.297 6.527 -2.424 1 91.31 2 SER B C 1
ATOM 708 O O . SER B 1 2 ? 17.406 7.184 -3.461 1 91.31 2 SER B O 1
ATOM 710 N N . TRP B 1 3 ? 16.297 6.582 -1.557 1 95.25 3 TRP B N 1
ATOM 711 C CA . TRP B 1 3 ? 15.336 7.68 -1.629 1 95.25 3 TRP B CA 1
ATOM 712 C C . TRP B 1 3 ? 15.398 8.547 -0.375 1 95.25 3 TRP B C 1
ATOM 714 O O . TRP B 1 3 ? 15.727 8.055 0.708 1 95.25 3 TRP B O 1
ATOM 724 N N . GLU B 1 4 ? 15.164 9.797 -0.597 1 95.88 4 GLU B N 1
ATOM 725 C CA . GLU B 1 4 ? 14.859 10.695 0.513 1 95.88 4 GLU B CA 1
ATOM 726 C C . GLU B 1 4 ? 13.422 11.195 0.448 1 95.88 4 GLU B C 1
ATOM 728 O O . GLU B 1 4 ? 12.945 11.594 -0.616 1 95.88 4 GLU B O 1
ATOM 733 N N . TYR B 1 5 ? 12.758 11.109 1.611 1 94.62 5 TYR B N 1
ATOM 734 C CA . TYR B 1 5 ? 11.398 11.625 1.718 1 94.62 5 TYR B CA 1
ATOM 735 C C . TYR B 1 5 ? 11.141 12.195 3.107 1 94.62 5 TYR B C 1
ATOM 737 O O . TYR B 1 5 ? 11.289 11.492 4.109 1 94.62 5 TYR B O 1
ATOM 745 N N . ASP B 1 6 ? 10.703 13.414 3.211 1 91.75 6 ASP B N 1
ATOM 746 C CA . ASP B 1 6 ? 10.305 14.102 4.434 1 91.75 6 ASP B CA 1
ATOM 747 C C . ASP B 1 6 ? 11.336 13.883 5.547 1 91.75 6 ASP B C 1
ATOM 749 O O . ASP B 1 6 ? 10.969 13.508 6.664 1 91.75 6 ASP B O 1
ATOM 753 N N . GLY B 1 7 ? 12.531 13.969 5.25 1 94.44 7 GLY B N 1
ATOM 754 C CA . GLY B 1 7 ? 13.617 13.945 6.211 1 94.44 7 GLY B CA 1
ATOM 755 C C . GLY B 1 7 ? 14.07 12.539 6.566 1 94.44 7 GLY B C 1
ATOM 756 O O . GLY B 1 7 ? 14.953 12.359 7.402 1 94.44 7 GLY B O 1
ATOM 757 N N . ARG B 1 8 ? 13.477 11.586 5.938 1 96.56 8 ARG B N 1
ATOM 758 C CA . ARG B 1 8 ? 13.891 10.203 6.18 1 96.56 8 ARG B CA 1
ATOM 759 C C . ARG B 1 8 ? 14.547 9.602 4.941 1 96.56 8 ARG B C 1
ATOM 761 O O . ARG B 1 8 ? 14.266 10.031 3.818 1 96.56 8 ARG B O 1
ATOM 768 N N . HIS B 1 9 ? 15.422 8.594 5.211 1 98.19 9 HIS B N 1
ATOM 769 C CA . HIS B 1 9 ? 16.141 7.93 4.141 1 98.19 9 HIS B CA 1
ATOM 770 C C . HIS B 1 9 ? 15.703 6.477 3.996 1 98.19 9 HIS B C 1
ATOM 772 O O . HIS B 1 9 ? 15.602 5.754 4.992 1 98.19 9 HIS B O 1
ATOM 778 N N . TYR B 1 10 ? 15.508 6.137 2.738 1 98.19 10 TYR B N 1
ATOM 779 C CA . TYR B 1 10 ? 15.023 4.797 2.42 1 98.19 10 TYR B CA 1
ATOM 780 C C . TYR B 1 10 ? 15.969 4.094 1.448 1 98.19 10 TYR B C 1
ATOM 782 O O . TYR B 1 10 ? 16.562 4.738 0.583 1 98.19 10 TYR B O 1
ATOM 790 N N . LEU B 1 11 ? 16.078 2.828 1.671 1 97.56 11 LEU B N 1
ATOM 791 C CA . LEU B 1 11 ? 16.75 1.978 0.696 1 97.56 11 LEU B CA 1
ATOM 792 C C . LEU B 1 11 ? 15.758 1.099 -0.045 1 97.56 11 LEU B C 1
ATOM 794 O O . LEU B 1 11 ? 14.836 0.549 0.565 1 97.56 11 LEU B O 1
ATOM 798 N N . ILE B 1 12 ? 15.891 1.077 -1.294 1 95.5 12 ILE B N 1
ATOM 799 C CA . ILE B 1 12 ? 15.133 0.152 -2.127 1 95.5 12 ILE B CA 1
ATOM 800 C C . ILE B 1 12 ? 16 -1.042 -2.502 1 95.5 12 ILE B C 1
ATOM 802 O O . ILE B 1 12 ? 17.078 -0.875 -3.096 1 95.5 12 ILE B O 1
ATOM 806 N N . ASN B 1 13 ? 15.523 -2.209 -2.057 1 93.31 13 ASN B N 1
ATOM 807 C CA . ASN B 1 13 ? 16.266 -3.432 -2.355 1 93.31 13 ASN B CA 1
ATOM 808 C C . ASN B 1 13 ? 15.469 -4.355 -3.275 1 93.31 13 ASN B C 1
ATOM 810 O O . ASN B 1 13 ? 14.266 -4.543 -3.086 1 93.31 13 ASN B O 1
ATOM 814 N N . ARG B 1 14 ? 16.172 -4.82 -4.234 1 92.19 14 ARG B N 1
ATOM 815 C CA . ARG B 1 14 ? 15.625 -5.832 -5.129 1 92.19 14 ARG B CA 1
ATOM 816 C C . ARG B 1 14 ? 16.281 -7.184 -4.902 1 92.19 14 ARG B C 1
ATOM 818 O O . ARG B 1 14 ? 17.5 -7.258 -4.688 1 92.19 14 ARG B O 1
ATOM 825 N N . TRP B 1 15 ? 15.422 -8.172 -4.855 1 86.38 15 TRP B N 1
ATOM 826 C CA . TRP B 1 15 ? 16.031 -9.492 -4.719 1 86.38 15 TRP B CA 1
ATOM 827 C C . TRP B 1 15 ? 15.422 -10.477 -5.711 1 86.38 15 TRP B C 1
ATOM 829 O O . TRP B 1 15 ? 14.273 -10.32 -6.137 1 86.38 15 TRP B O 1
ATOM 839 N N . ASN B 1 16 ? 16.234 -11.266 -6.172 1 80.75 16 ASN B N 1
ATOM 840 C CA . ASN B 1 16 ? 15.867 -12.398 -7.012 1 80.75 16 ASN B CA 1
ATOM 841 C C . ASN B 1 16 ? 16.359 -13.719 -6.414 1 80.75 16 ASN B C 1
ATOM 843 O O . ASN B 1 16 ? 17.562 -13.953 -6.328 1 80.75 16 ASN B O 1
ATOM 847 N N . ASP B 1 17 ? 15.438 -14.281 -5.566 1 62.47 17 ASP B N 1
ATOM 848 C CA . ASP B 1 17 ? 15.875 -15.531 -4.949 1 62.47 17 ASP B CA 1
ATOM 849 C C . ASP B 1 17 ? 15.242 -16.734 -5.629 1 62.47 17 ASP B C 1
ATOM 851 O O . ASP B 1 17 ? 14.055 -17.016 -5.426 1 62.47 17 ASP B O 1
ATOM 855 N N . SER B 1 18 ? 16.062 -17.281 -6.449 1 59.66 18 SER B N 1
ATOM 856 C CA . SER B 1 18 ? 15.648 -18.484 -7.152 1 59.66 18 SER B CA 1
ATOM 857 C C . SER B 1 18 ? 15.195 -19.562 -6.176 1 59.66 18 SER B C 1
ATOM 859 O O . SER B 1 18 ? 14.352 -20.406 -6.512 1 59.66 18 SER B O 1
ATOM 861 N N . SER B 1 19 ? 15.914 -19.688 -5.09 1 54.84 19 SER B N 1
ATOM 862 C CA . SER B 1 19 ? 15.562 -20.75 -4.148 1 54.84 19 SER B CA 1
ATOM 863 C C . SER B 1 19 ? 14.148 -20.578 -3.623 1 54.84 19 SER B C 1
ATOM 865 O O . SER B 1 19 ? 13.477 -21.562 -3.303 1 54.84 19 SER B O 1
ATOM 867 N N . ARG B 1 20 ? 13.859 -19.422 -3.475 1 54.19 20 ARG B N 1
ATOM 868 C CA . ARG B 1 20 ? 12.508 -19.172 -2.977 1 54.19 20 ARG B CA 1
ATOM 869 C C . ARG B 1 20 ? 11.586 -18.719 -4.098 1 54.19 20 ARG B C 1
ATOM 871 O O . ARG B 1 20 ? 10.461 -18.281 -3.846 1 54.19 20 ARG B O 1
ATOM 878 N N . TYR B 1 21 ? 12.195 -18.984 -5.316 1 53.66 21 TYR B N 1
ATOM 879 C CA . TYR B 1 21 ? 11.422 -18.547 -6.477 1 53.66 21 TYR B CA 1
ATOM 880 C C . TYR B 1 21 ? 10.82 -17.172 -6.25 1 53.66 21 TYR B C 1
ATOM 882 O O . TYR B 1 21 ? 9.648 -16.938 -6.543 1 53.66 21 TYR B O 1
ATOM 890 N N . GLY B 1 22 ? 11.672 -16.484 -5.676 1 73.19 22 GLY B N 1
ATOM 891 C CA . GLY B 1 22 ? 10.945 -15.281 -5.297 1 73.19 22 GLY B CA 1
ATOM 892 C C . GLY B 1 22 ? 11.602 -14 -5.773 1 73.19 22 GLY B C 1
ATOM 893 O O . GLY B 1 22 ? 12.836 -13.922 -5.832 1 73.19 22 GLY B O 1
ATOM 894 N N . PHE B 1 23 ? 11.125 -13.266 -6.668 1 88.31 23 PHE B N 1
ATOM 895 C CA . PHE B 1 23 ? 11.43 -11.914 -7.109 1 88.31 23 PHE B CA 1
ATOM 896 C C . PHE B 1 23 ? 10.602 -10.891 -6.336 1 88.31 23 PHE B C 1
ATOM 898 O O . PHE B 1 23 ? 9.398 -11.078 -6.145 1 88.31 23 PHE B O 1
ATOM 905 N N . GLY B 1 24 ? 11.438 -9.961 -5.785 1 94.25 24 GLY B N 1
ATOM 906 C CA . GLY B 1 24 ? 10.664 -8.984 -5.027 1 94.25 24 GLY B CA 1
ATOM 907 C C . GLY B 1 24 ? 11.43 -7.703 -4.762 1 94.25 24 GLY B C 1
ATOM 908 O O . GLY B 1 24 ? 12.578 -7.559 -5.191 1 94.25 24 GLY B O 1
ATOM 909 N N . TRP B 1 25 ? 10.75 -6.727 -4.27 1 95.25 25 TRP B N 1
ATOM 910 C CA . TRP B 1 25 ? 11.219 -5.406 -3.867 1 95.25 25 TRP B CA 1
ATOM 911 C C . TRP B 1 25 ? 10.938 -5.152 -2.389 1 95.25 25 TRP B C 1
ATOM 913 O O . TRP B 1 25 ? 9.914 -5.605 -1.86 1 95.25 25 TRP B O 1
ATOM 923 N N . GLU B 1 26 ? 11.859 -4.434 -1.773 1 96.69 26 GLU B N 1
ATOM 924 C CA . GLU B 1 26 ? 11.703 -4.023 -0.381 1 96.69 26 GLU B CA 1
ATOM 925 C C . GLU B 1 26 ? 12.039 -2.547 -0.2 1 96.69 26 GLU B C 1
ATOM 927 O O . GLU B 1 26 ? 12.984 -2.041 -0.8 1 96.69 26 GLU B O 1
ATOM 932 N N . LEU B 1 27 ? 11.227 -1.923 0.594 1 97.94 27 LEU B N 1
ATOM 933 C CA . LEU B 1 27 ? 11.539 -0.57 1.043 1 97.94 27 LEU B CA 1
ATOM 934 C C . LEU B 1 27 ? 11.945 -0.564 2.514 1 97.94 27 LEU B C 1
ATOM 936 O O . LEU B 1 27 ? 11.172 -0.985 3.377 1 97.94 27 LEU B O 1
ATOM 940 N N . GLU B 1 28 ? 13.148 -0.093 2.791 1 98.25 28 GLU B N 1
ATOM 941 C CA . GLU B 1 28 ? 13.656 -0.056 4.16 1 98.25 28 GLU B CA 1
ATOM 942 C C . GLU B 1 28 ? 13.891 1.379 4.621 1 98.25 28 GLU B C 1
ATOM 944 O O . GLU B 1 28 ? 14.57 2.152 3.941 1 98.25 28 GLU B O 1
ATOM 949 N N . ASP B 1 29 ? 13.219 1.751 5.703 1 98.38 29 ASP B N 1
ATOM 950 C CA . ASP B 1 29 ? 13.516 3.004 6.391 1 98.38 29 ASP B CA 1
ATOM 951 C C . ASP B 1 29 ? 14.797 2.885 7.223 1 98.38 29 ASP B C 1
ATOM 953 O O . ASP B 1 29 ? 14.805 2.23 8.266 1 98.38 29 ASP B O 1
ATOM 957 N N . VAL B 1 30 ? 15.867 3.605 6.855 1 98.12 30 VAL B N 1
ATOM 958 C CA . VAL B 1 30 ? 17.156 3.297 7.453 1 98.12 30 VAL B CA 1
ATOM 959 C C . VAL B 1 30 ? 17.625 4.477 8.305 1 98.12 30 VAL B C 1
ATOM 961 O O . VAL B 1 30 ? 18.562 4.344 9.102 1 98.12 30 VAL B O 1
ATOM 964 N N . ALA B 1 31 ? 17.047 5.691 8.062 1 96.75 31 ALA B N 1
ATOM 965 C CA . ALA B 1 31 ? 17.531 6.867 8.781 1 96.75 31 ALA B CA 1
ATOM 966 C C . ALA B 1 31 ? 16.453 7.938 8.875 1 96.75 31 ALA B C 1
ATOM 968 O O . ALA B 1 31 ? 15.547 7.988 8.039 1 96.75 31 ALA B O 1
ATOM 969 N N . PRO B 1 32 ? 16.438 8.844 9.961 1 96.62 32 PRO B N 1
ATOM 970 C CA . PRO B 1 32 ? 17.438 8.93 11.039 1 96.62 32 PRO B CA 1
ATOM 971 C C . PRO B 1 32 ? 17.297 7.801 12.055 1 96.62 32 PRO B C 1
ATOM 973 O O . PRO B 1 32 ? 16.359 6.988 11.961 1 96.62 32 PRO B O 1
ATOM 976 N N . THR B 1 33 ? 18.234 7.84 12.867 1 94.75 33 THR B N 1
ATOM 977 C CA . THR B 1 33 ? 18.188 6.883 13.961 1 94.75 33 THR B CA 1
ATOM 978 C C . THR B 1 33 ? 17.156 7.305 15 1 94.75 33 THR B C 1
ATOM 980 O O . THR B 1 33 ? 17.109 8.469 15.398 1 94.75 33 THR B O 1
ATOM 983 N N . PRO B 1 34 ? 16.328 6.43 15.352 1 95 34 PRO B N 1
ATOM 984 C CA . PRO B 1 34 ? 16.359 5.031 14.914 1 95 34 PRO B CA 1
ATOM 985 C C . PRO B 1 34 ? 15.664 4.812 13.578 1 95 34 PRO B C 1
ATOM 987 O O . PRO B 1 34 ? 14.648 5.449 13.297 1 95 34 PRO B O 1
ATOM 990 N N . GLY B 1 35 ? 16.219 3.967 12.727 1 96.62 35 GLY B N 1
ATOM 991 C CA . GLY B 1 35 ? 15.508 3.449 11.562 1 96.62 35 GLY B CA 1
ATOM 992 C C . GLY B 1 35 ? 14.289 2.619 11.93 1 96.62 35 GLY B C 1
ATOM 993 O O . GLY B 1 35 ? 14.164 2.16 13.07 1 96.62 35 GLY B O 1
ATOM 994 N N . LYS B 1 36 ? 13.43 2.455 10.969 1 96.94 36 LYS B N 1
ATOM 995 C CA . LYS B 1 36 ? 12.211 1.687 11.219 1 96.94 36 LYS B CA 1
ATOM 996 C C . LYS B 1 36 ? 12.289 0.31 10.57 1 96.94 36 LYS B C 1
ATOM 998 O O . LYS B 1 36 ? 11.375 -0.505 10.719 1 96.94 36 LYS B O 1
ATOM 1003 N N . GLY B 1 37 ? 13.438 0.05 9.828 1 97.69 37 GLY B N 1
ATOM 1004 C CA . GLY B 1 37 ? 13.57 -1.232 9.156 1 97.69 37 GLY B CA 1
ATOM 1005 C C . GLY B 1 37 ? 12.734 -1.337 7.898 1 97.69 37 GLY B C 1
ATOM 1006 O O . GLY B 1 37 ? 12.422 -0.324 7.266 1 97.69 37 GLY B O 1
ATOM 1007 N N . VAL B 1 38 ? 12.453 -2.572 7.492 1 97.69 38 VAL B N 1
ATOM 1008 C CA . VAL B 1 38 ? 11.648 -2.814 6.301 1 97.69 38 VAL B CA 1
ATOM 1009 C C . VAL B 1 38 ? 10.203 -2.377 6.555 1 97.69 38 VAL B C 1
ATOM 1011 O O . VAL B 1 38 ? 9.578 -2.807 7.527 1 97.69 38 VAL B O 1
ATOM 1014 N N . VAL B 1 39 ? 9.719 -1.503 5.602 1 98.06 39 VAL B N 1
ATOM 1015 C CA . VAL B 1 39 ? 8.375 -0.98 5.832 1 98.06 39 VAL B CA 1
ATOM 1016 C C . VAL B 1 39 ? 7.43 -1.487 4.75 1 98.06 39 VAL B C 1
ATOM 1018 O O . VAL B 1 39 ? 6.219 -1.571 4.961 1 98.06 39 VAL B O 1
ATOM 1021 N N . LEU B 1 40 ? 7.949 -1.811 3.574 1 98.12 40 LEU B N 1
ATOM 1022 C CA . LEU B 1 40 ? 7.121 -2.344 2.498 1 98.12 40 LEU B CA 1
ATOM 1023 C C . LEU B 1 40 ? 7.844 -3.467 1.762 1 98.12 40 LEU B C 1
ATOM 1025 O O . LEU B 1 40 ? 9.062 -3.432 1.613 1 98.12 40 LEU B O 1
ATOM 1029 N N . ASN B 1 41 ? 7.004 -4.371 1.224 1 96.94 41 ASN B N 1
ATOM 1030 C CA . ASN B 1 41 ? 7.445 -5.422 0.312 1 96.94 41 ASN B CA 1
ATOM 1031 C C . ASN B 1 41 ? 6.484 -5.578 -0.865 1 96.94 41 ASN B C 1
ATOM 1033 O O . ASN B 1 41 ? 5.27 -5.469 -0.7 1 96.94 41 ASN B O 1
ATOM 1037 N N . ALA B 1 42 ? 6.996 -5.812 -1.984 1 96.5 42 ALA B N 1
ATOM 1038 C CA . ALA B 1 42 ? 6.285 -6.309 -3.158 1 96.5 42 ALA B CA 1
ATOM 1039 C C . ALA B 1 42 ? 7.023 -7.488 -3.789 1 96.5 42 ALA B C 1
ATOM 1041 O O . ALA B 1 42 ? 8.242 -7.441 -3.961 1 96.5 42 ALA B O 1
ATOM 1042 N N . TYR B 1 43 ? 6.277 -8.516 -4.059 1 94.75 43 TYR B N 1
ATOM 1043 C CA . TYR B 1 43 ? 6.98 -9.711 -4.512 1 94.75 43 TYR B CA 1
ATOM 1044 C C . TYR B 1 43 ? 6.043 -10.641 -5.273 1 94.75 43 TYR B C 1
ATOM 1046 O O . TYR B 1 43 ? 4.82 -10.484 -5.211 1 94.75 43 TYR B O 1
ATOM 1054 N N . LEU B 1 44 ? 6.629 -11.578 -5.98 1 92.75 44 LEU B N 1
ATOM 1055 C CA . LEU B 1 44 ? 5.855 -12.586 -6.691 1 92.75 44 LEU B CA 1
ATOM 1056 C C . LEU B 1 44 ? 5.621 -13.812 -5.812 1 92.75 44 LEU B C 1
ATOM 1058 O O . LEU B 1 44 ? 6.559 -14.328 -5.207 1 92.75 44 LEU B O 1
ATOM 1062 N N . ASP B 1 45 ? 4.359 -14.188 -5.766 1 86.88 45 ASP B N 1
ATOM 1063 C CA . ASP B 1 45 ? 4.016 -15.438 -5.094 1 86.88 45 ASP B CA 1
ATOM 1064 C C . ASP B 1 45 ? 4.457 -16.641 -5.922 1 86.88 45 ASP B C 1
ATOM 1066 O O . ASP B 1 45 ? 3.949 -16.875 -7.023 1 86.88 45 ASP B O 1
ATOM 1070 N N . GLY B 1 46 ? 5.289 -17.438 -5.426 1 78.69 46 GLY B N 1
ATOM 1071 C CA . GLY B 1 46 ? 5.84 -18.578 -6.133 1 78.69 46 GLY B CA 1
ATOM 1072 C C . GLY B 1 46 ? 4.773 -19.5 -6.688 1 78.69 46 GLY B C 1
ATOM 1073 O O . GLY B 1 46 ? 4.684 -19.703 -7.902 1 78.69 46 GLY B O 1
ATOM 1074 N N . PRO B 1 47 ? 3.873 -19.922 -5.906 1 78.44 47 PRO B N 1
ATOM 1075 C CA . PRO B 1 47 ? 2.875 -20.906 -6.336 1 78.44 47 PRO B CA 1
ATOM 1076 C C . PRO B 1 47 ? 1.882 -20.328 -7.348 1 78.44 47 PRO B C 1
ATOM 1078 O O . PRO B 1 47 ? 1.438 -21.047 -8.25 1 78.44 47 PRO B O 1
ATOM 1081 N N . THR B 1 48 ? 1.587 -19.062 -7.312 1 81.62 48 THR B N 1
ATOM 1082 C CA . THR B 1 48 ? 0.517 -18.516 -8.141 1 81.62 48 THR B CA 1
ATOM 1083 C C . THR B 1 48 ? 1.076 -17.547 -9.172 1 81.62 48 THR B C 1
ATOM 1085 O O . THR B 1 48 ? 0.4 -17.219 -10.148 1 81.62 48 THR B O 1
ATOM 1088 N N . GLY B 1 49 ? 2.258 -17.109 -8.93 1 84.06 49 GLY B N 1
ATOM 1089 C CA . GLY B 1 49 ? 2.83 -16.109 -9.82 1 84.06 49 GLY B CA 1
ATOM 1090 C C . GLY B 1 49 ? 2.197 -14.734 -9.664 1 84.06 49 GLY B C 1
ATOM 1091 O O . GLY B 1 49 ? 2.406 -13.852 -10.492 1 84.06 49 GLY B O 1
ATOM 1092 N N . THR B 1 50 ? 1.396 -14.547 -8.688 1 90.44 50 THR B N 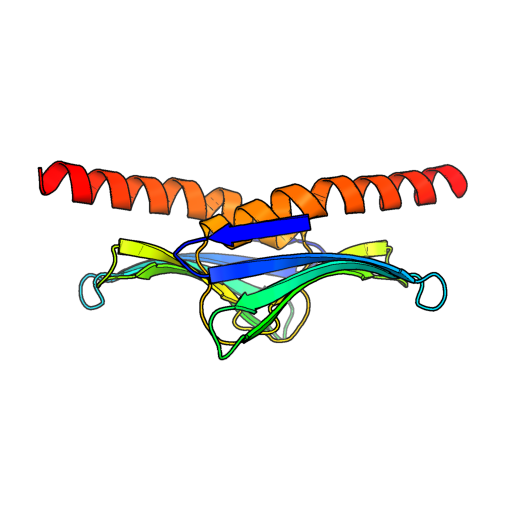1
ATOM 1093 C CA . THR B 1 50 ? 0.72 -13.273 -8.469 1 90.44 50 THR B CA 1
ATOM 1094 C C . THR B 1 50 ? 1.637 -12.289 -7.742 1 90.44 50 THR B C 1
ATOM 1096 O O . THR B 1 50 ? 2.33 -12.672 -6.793 1 90.44 50 THR B O 1
ATOM 1099 N N . ALA B 1 51 ? 1.654 -11.047 -8.25 1 94.31 51 ALA B N 1
ATOM 1100 C CA . ALA B 1 51 ? 2.373 -10.008 -7.523 1 94.31 51 ALA B CA 1
ATOM 1101 C C . ALA B 1 51 ? 1.63 -9.625 -6.246 1 94.31 51 ALA B C 1
ATOM 1103 O O . ALA B 1 51 ? 0.431 -9.336 -6.281 1 94.31 51 ALA B O 1
ATOM 1104 N N . LEU B 1 52 ? 2.363 -9.609 -5.148 1 95.94 52 LEU B N 1
ATOM 1105 C CA . LEU B 1 52 ? 1.79 -9.32 -3.838 1 95.94 52 LEU B CA 1
ATOM 1106 C C . LEU B 1 52 ? 2.447 -8.094 -3.219 1 95.94 52 LEU B C 1
ATOM 1108 O O . LEU B 1 52 ? 3.57 -7.73 -3.584 1 95.94 52 LEU B O 1
ATOM 1112 N N . PHE B 1 53 ? 1.718 -7.453 -2.369 1 97.56 53 PHE B N 1
ATOM 1113 C CA . PHE B 1 53 ? 2.135 -6.309 -1.568 1 97.56 53 PHE B CA 1
ATOM 1114 C C . PHE B 1 53 ? 1.938 -6.586 -0.083 1 97.56 53 PHE B C 1
ATOM 1116 O O . PHE B 1 53 ? 0.926 -7.168 0.317 1 97.56 53 PHE B O 1
ATOM 1123 N N . ARG B 1 54 ? 2.906 -6.145 0.742 1 97.75 54 ARG B N 1
ATOM 1124 C CA . ARG B 1 54 ? 2.775 -6.25 2.191 1 97.75 54 ARG B CA 1
ATOM 1125 C C . ARG B 1 54 ? 3.432 -5.062 2.889 1 97.75 54 ARG B C 1
ATOM 1127 O O . ARG B 1 54 ? 4.555 -4.68 2.551 1 97.75 54 ARG B O 1
ATOM 1134 N N . ALA B 1 55 ? 2.672 -4.449 3.783 1 98 55 ALA B N 1
ATOM 1135 C CA . ALA B 1 55 ? 3.281 -3.494 4.703 1 98 55 ALA B CA 1
ATOM 1136 C C . ALA B 1 55 ? 3.828 -4.195 5.941 1 98 55 ALA B C 1
ATOM 1138 O O . ALA B 1 55 ? 3.111 -4.953 6.602 1 98 55 ALA B O 1
ATOM 1139 N N . ASP B 1 56 ? 5.051 -3.947 6.289 1 97.19 56 ASP B N 1
ATOM 1140 C CA . ASP B 1 56 ? 5.68 -4.578 7.445 1 97.19 56 ASP B CA 1
ATOM 1141 C C . ASP B 1 56 ? 5.801 -3.594 8.609 1 97.19 56 ASP B C 1
ATOM 1143 O O . ASP B 1 56 ? 6.82 -3.564 9.297 1 97.19 56 ASP B O 1
ATOM 1147 N N . THR B 1 57 ? 4.961 -2.672 8.664 1 96.81 57 THR B N 1
ATOM 1148 C CA . THR B 1 57 ? 4.84 -1.691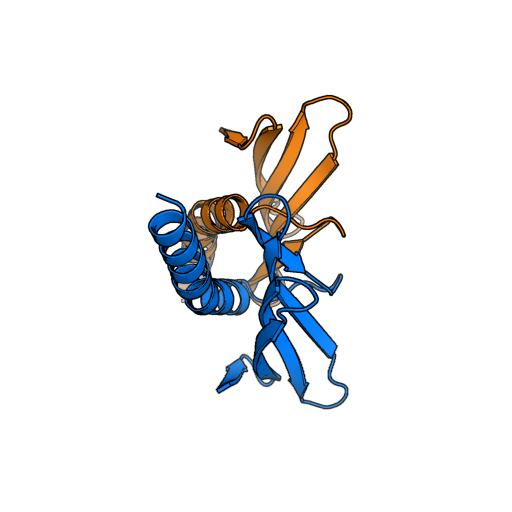 9.742 1 96.81 57 THR B CA 1
ATOM 1149 C C . THR B 1 57 ? 3.375 -1.416 10.062 1 96.81 57 THR B C 1
ATOM 1151 O O . THR B 1 57 ? 2.523 -1.436 9.172 1 96.81 57 THR B O 1
ATOM 1154 N N . ASP B 1 58 ? 3.088 -1.122 11.336 1 93.62 58 ASP B N 1
ATOM 1155 C CA . ASP B 1 58 ? 1.75 -0.713 11.75 1 93.62 58 ASP B CA 1
ATOM 1156 C C . ASP B 1 58 ? 1.596 0.805 11.695 1 93.62 58 ASP B C 1
ATOM 1158 O O . ASP B 1 58 ? 0.486 1.327 11.812 1 93.62 58 ASP B O 1
ATOM 1162 N N . GLU B 1 59 ? 2.686 1.476 11.445 1 94.88 59 GLU B N 1
ATOM 1163 C CA . GLU B 1 59 ? 2.652 2.932 11.359 1 94.88 59 GLU B CA 1
ATOM 1164 C C . GLU B 1 59 ? 2.223 3.395 9.969 1 94.88 59 GLU B C 1
ATOM 1166 O O . GLU B 1 59 ? 2.619 2.805 8.961 1 94.88 59 GLU B O 1
ATOM 1171 N N . PRO B 1 60 ? 1.422 4.453 9.953 1 96 60 PRO B N 1
ATOM 1172 C CA . PRO B 1 60 ? 1.086 5.004 8.641 1 96 60 PRO B CA 1
ATOM 1173 C C . PRO B 1 60 ? 2.311 5.52 7.883 1 96 60 PRO B C 1
ATOM 1175 O O . PRO B 1 60 ? 3.271 5.984 8.5 1 96 60 PRO B O 1
ATOM 1178 N N . LEU B 1 61 ? 2.227 5.359 6.59 1 97.25 61 LEU B N 1
ATOM 1179 C CA . LEU B 1 61 ? 3.244 5.879 5.68 1 97.25 61 LEU B CA 1
ATOM 1180 C C . LEU B 1 61 ? 2.68 6.996 4.812 1 97.25 61 LEU B C 1
ATOM 1182 O O . LEU B 1 61 ? 1.492 6.988 4.477 1 97.25 61 LEU B O 1
ATOM 1186 N N . PRO B 1 62 ? 3.625 7.984 4.449 1 96.62 62 PRO B N 1
ATOM 1187 C CA . PRO B 1 62 ? 3.139 8.938 3.447 1 96.62 62 PRO B CA 1
ATOM 1188 C C . PRO B 1 62 ? 2.645 8.25 2.176 1 96.62 62 PRO B C 1
ATOM 1190 O O . PRO B 1 62 ? 3.344 7.398 1.618 1 96.62 62 PRO B O 1
ATOM 1193 N N . LEU B 1 63 ? 1.473 8.641 1.691 1 97.31 63 LEU B N 1
ATOM 1194 C CA . LEU B 1 63 ? 0.9 8.031 0.496 1 97.31 63 LEU B CA 1
ATOM 1195 C C . LEU B 1 63 ? 1.84 8.188 -0.695 1 97.31 63 LEU B C 1
ATOM 1197 O O . LEU B 1 63 ? 2.004 7.254 -1.486 1 97.31 63 LEU B O 1
ATOM 1201 N N . ALA B 1 64 ? 2.465 9.336 -0.784 1 96.31 64 ALA B N 1
ATOM 1202 C CA . ALA B 1 64 ? 3.377 9.617 -1.891 1 96.31 64 ALA B CA 1
ATOM 1203 C C . ALA B 1 64 ? 4.547 8.633 -1.892 1 96.31 64 ALA B C 1
ATOM 1205 O O . ALA B 1 64 ? 5.047 8.258 -2.955 1 96.31 64 ALA B O 1
ATOM 1206 N N . LEU B 1 65 ? 5.008 8.25 -0.789 1 97.5 65 LEU B N 1
ATOM 1207 C CA . LEU B 1 65 ? 6.086 7.277 -0.673 1 97.5 65 LEU B CA 1
ATOM 1208 C C . LEU B 1 65 ? 5.633 5.906 -1.17 1 97.5 65 LEU B C 1
ATOM 1210 O O . LEU B 1 65 ? 6.371 5.227 -1.886 1 97.5 65 LEU B O 1
ATOM 1214 N N . VAL B 1 66 ? 4.473 5.492 -0.802 1 98.12 66 VAL B N 1
ATOM 1215 C CA . VAL B 1 66 ? 3.904 4.215 -1.221 1 98.12 66 VAL B CA 1
ATOM 1216 C C . VAL B 1 66 ? 3.699 4.211 -2.734 1 98.12 66 VAL B C 1
ATOM 1218 O O . VAL B 1 66 ? 4.031 3.232 -3.408 1 98.12 66 VAL B O 1
ATOM 1221 N N . GLU B 1 67 ? 3.176 5.301 -3.293 1 97.62 67 GLU B N 1
ATOM 1222 C CA . GLU B 1 67 ? 2.988 5.43 -4.734 1 97.62 67 GLU B CA 1
ATOM 1223 C C . GLU B 1 67 ? 4.309 5.277 -5.48 1 97.62 67 GLU B C 1
ATOM 1225 O O . GLU B 1 67 ? 4.375 4.598 -6.508 1 97.62 67 GLU B O 1
ATOM 1230 N N . ARG B 1 68 ? 5.25 5.875 -4.984 1 97 68 ARG B N 1
ATOM 1231 C CA . ARG B 1 68 ? 6.562 5.801 -5.617 1 97 68 ARG B CA 1
ATOM 1232 C C . ARG B 1 68 ? 7.094 4.371 -5.617 1 97 68 ARG B C 1
ATOM 1234 O O . ARG B 1 68 ? 7.609 3.896 -6.629 1 97 68 ARG B O 1
ATOM 1241 N N . PHE B 1 69 ? 6.949 3.754 -4.488 1 97.75 69 PHE B N 1
ATOM 1242 C CA . PHE B 1 69 ? 7.402 2.373 -4.363 1 97.75 69 PHE B CA 1
ATOM 1243 C C . PHE B 1 69 ? 6.695 1.477 -5.371 1 97.75 69 PHE B C 1
ATOM 1245 O O . PHE B 1 69 ? 7.336 0.688 -6.066 1 97.75 69 PHE B O 1
ATOM 1252 N N . ILE B 1 70 ? 5.434 1.621 -5.473 1 97.69 70 ILE B N 1
ATOM 1253 C CA . ILE B 1 70 ? 4.629 0.79 -6.363 1 97.69 70 ILE B CA 1
ATOM 1254 C C . ILE B 1 70 ? 4.969 1.11 -7.816 1 97.69 70 ILE B C 1
ATOM 1256 O O . ILE B 1 70 ? 5.023 0.212 -8.664 1 97.69 70 ILE B 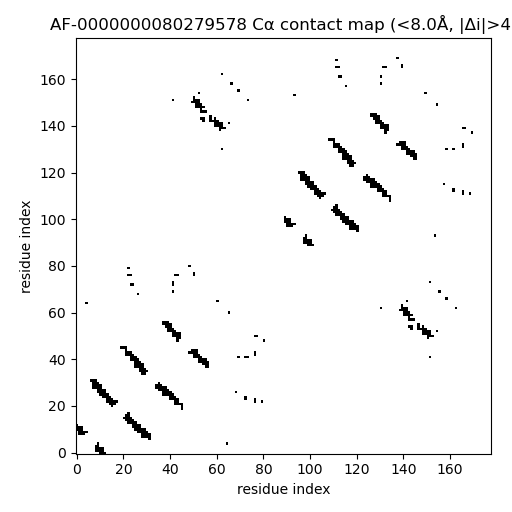O 1
ATOM 1260 N N . ALA B 1 71 ? 5.234 2.344 -8.07 1 95.88 71 ALA B N 1
ATOM 1261 C CA . ALA B 1 71 ? 5.578 2.762 -9.43 1 95.88 71 ALA B CA 1
ATOM 1262 C C . ALA B 1 71 ? 6.898 2.137 -9.875 1 95.88 71 ALA B C 1
ATOM 1264 O O . ALA B 1 71 ? 7.098 1.888 -11.07 1 95.88 71 ALA B O 1
ATOM 1265 N N . GLU B 1 72 ? 7.723 1.866 -8.961 1 94.31 72 GLU B N 1
ATOM 1266 C CA . GLU B 1 72 ? 9.008 1.251 -9.289 1 94.31 72 GLU B CA 1
ATOM 1267 C C . GLU B 1 72 ? 8.883 -0.269 -9.367 1 94.31 72 GLU B C 1
ATOM 1269 O O . GLU B 1 72 ? 9.375 -0.889 -10.312 1 94.31 72 GLU B O 1
ATOM 1274 N N . ALA B 1 73 ? 8.266 -0.86 -8.391 1 95.19 73 ALA B N 1
ATOM 1275 C CA . ALA B 1 73 ? 8.211 -2.311 -8.227 1 95.19 73 ALA B CA 1
ATOM 1276 C C . ALA B 1 73 ? 7.266 -2.943 -9.242 1 95.19 73 ALA B C 1
ATOM 1278 O O . ALA B 1 73 ? 7.559 -4.004 -9.797 1 95.19 73 ALA B O 1
ATOM 1279 N N . GLY B 1 74 ? 6.152 -2.26 -9.477 1 95.5 74 GLY B N 1
ATOM 1280 C CA . GLY B 1 74 ? 5.07 -2.82 -10.273 1 95.5 74 GLY B CA 1
ATOM 1281 C C . GLY B 1 74 ? 5.512 -3.273 -11.648 1 95.5 74 GLY B C 1
ATOM 1282 O O . GLY B 1 74 ? 5.387 -4.449 -11.992 1 95.5 74 GLY B O 1
ATOM 1283 N N . PRO B 1 75 ? 6.059 -2.35 -12.438 1 94.5 75 PRO B N 1
ATOM 1284 C CA . PRO B 1 75 ? 6.484 -2.709 -13.797 1 94.5 75 PRO B CA 1
ATOM 1285 C C . PRO B 1 75 ? 7.527 -3.826 -13.805 1 94.5 75 PRO B C 1
ATOM 1287 O O . PRO B 1 75 ? 7.516 -4.672 -14.703 1 94.5 75 PRO B O 1
ATOM 1290 N N . ASP B 1 76 ? 8.414 -3.84 -12.844 1 92.44 76 ASP B N 1
ATOM 1291 C CA . ASP B 1 76 ? 9.445 -4.867 -12.773 1 92.44 76 ASP B CA 1
ATOM 1292 C C . ASP B 1 76 ? 8.836 -6.242 -12.516 1 92.44 76 ASP B C 1
ATOM 1294 O O . ASP B 1 76 ? 9.203 -7.223 -13.172 1 92.44 76 ASP B O 1
ATOM 1298 N N . LEU B 1 77 ? 7.949 -6.293 -11.594 1 93.19 77 LEU B N 1
ATOM 1299 C CA . LEU B 1 77 ? 7.285 -7.551 -11.266 1 93.19 77 LEU B CA 1
ATOM 1300 C C . LEU B 1 77 ? 6.461 -8.055 -12.445 1 93.19 77 LEU B C 1
ATOM 1302 O O . LEU B 1 77 ? 6.465 -9.25 -12.75 1 93.19 77 LEU B O 1
ATOM 1306 N N . ALA B 1 78 ? 5.816 -7.16 -13.078 1 92.69 78 ALA B N 1
ATOM 1307 C CA . ALA B 1 78 ? 5.016 -7.527 -14.242 1 92.69 78 ALA B CA 1
ATOM 1308 C C . ALA B 1 78 ? 5.891 -8.109 -15.352 1 92.69 78 ALA B C 1
ATOM 1310 O O . ALA B 1 78 ? 5.484 -9.047 -16.047 1 92.69 78 ALA B O 1
ATOM 1311 N N . GLU B 1 79 ? 7.031 -7.523 -15.539 1 90.94 79 GLU B N 1
ATOM 1312 C CA . GLU B 1 79 ? 7.965 -7.992 -16.562 1 90.94 79 GLU B CA 1
ATOM 1313 C C . GLU B 1 79 ? 8.414 -9.422 -16.281 1 90.94 79 GLU B C 1
ATOM 1315 O O . GLU B 1 79 ? 8.508 -10.242 -17.188 1 90.94 79 GLU B O 1
ATOM 1320 N N . VAL B 1 80 ? 8.695 -9.656 -15.016 1 88.69 80 VAL B N 1
ATOM 1321 C CA . VAL B 1 80 ? 9.141 -11 -14.648 1 88.69 80 VAL B CA 1
ATOM 1322 C C . VAL B 1 80 ? 8.016 -12 -14.898 1 88.69 80 VAL B C 1
ATOM 1324 O O . VAL B 1 80 ? 8.258 -13.102 -15.414 1 88.69 80 VAL B O 1
ATOM 1327 N N . VAL B 1 81 ? 6.797 -11.648 -14.57 1 87.19 81 VAL B N 1
ATOM 1328 C CA . VAL B 1 81 ? 5.652 -12.516 -14.805 1 87.19 81 VAL B CA 1
ATOM 1329 C C . VAL B 1 81 ? 5.535 -12.828 -16.297 1 87.19 81 VAL B C 1
ATOM 1331 O O . VAL B 1 81 ? 5.34 -13.984 -16.688 1 87.19 81 VAL B O 1
ATOM 1334 N N . ALA B 1 82 ? 5.672 -11.836 -17.125 1 89.81 82 ALA B N 1
ATOM 1335 C CA . ALA B 1 82 ? 5.543 -12 -18.578 1 89.81 82 ALA B CA 1
ATOM 1336 C C . ALA B 1 82 ? 6.625 -12.922 -19.125 1 89.81 82 ALA B C 1
ATOM 1338 O O . ALA B 1 82 ? 6.367 -13.719 -20.031 1 89.81 82 ALA B O 1
ATOM 1339 N N . MET B 1 83 ? 7.762 -12.711 -18.609 1 87.06 83 MET B N 1
ATOM 1340 C CA . MET B 1 83 ? 8.883 -13.523 -19.078 1 87.06 83 MET B CA 1
ATOM 1341 C C . MET B 1 83 ? 8.672 -14.992 -18.734 1 87.06 83 MET B C 1
ATOM 1343 O O . MET B 1 83 ? 8.984 -15.875 -19.531 1 87.06 83 MET B O 1
ATOM 1347 N N . VAL B 1 84 ? 8.18 -15.234 -17.609 1 82.44 84 VAL B N 1
ATOM 1348 C CA . VAL B 1 84 ? 7.957 -16.609 -17.156 1 82.44 84 VAL B CA 1
ATOM 1349 C C . VAL B 1 84 ? 6.852 -17.25 -17.984 1 82.44 84 VAL B C 1
ATOM 1351 O O . VAL B 1 84 ? 6.957 -18.422 -18.375 1 82.44 84 VAL B O 1
ATOM 1354 N N . GLU B 1 85 ? 5.828 -16.516 -18.281 1 84.81 85 GLU B N 1
ATOM 1355 C CA . GLU B 1 85 ? 4.719 -17.031 -19.078 1 84.81 85 GLU B CA 1
ATOM 1356 C C . GLU B 1 85 ? 5.168 -17.328 -20.516 1 84.81 85 GLU B C 1
ATOM 1358 O O . GLU B 1 85 ? 4.703 -18.281 -21.125 1 84.81 85 GLU B O 1
ATOM 1363 N N . ALA B 1 86 ? 5.949 -16.5 -20.984 1 88.56 86 ALA B N 1
ATOM 1364 C CA . ALA B 1 86 ? 6.441 -16.688 -22.344 1 88.56 86 ALA B CA 1
ATOM 1365 C C . ALA B 1 86 ? 7.32 -17.922 -22.453 1 88.56 86 ALA B C 1
ATOM 1367 O O . ALA B 1 86 ? 7.324 -18.609 -23.484 1 88.56 86 ALA B O 1
ATOM 1368 N N . GLU B 1 87 ? 7.996 -18.141 -21.469 1 81.62 87 GLU B N 1
ATOM 1369 C CA . GLU B 1 87 ? 8.875 -19.297 -21.469 1 81.62 87 GLU B CA 1
ATOM 1370 C C . GLU B 1 87 ? 8.07 -20.594 -21.375 1 81.62 87 GLU B C 1
ATOM 1372 O O . GLU B 1 87 ? 8.508 -21.641 -21.844 1 81.62 87 GLU B O 1
ATOM 1377 N N . ASP B 1 88 ? 6.965 -20.484 -20.688 1 77.75 88 ASP B N 1
ATOM 1378 C CA . ASP B 1 88 ? 6.133 -21.656 -20.484 1 77.75 88 ASP B CA 1
ATOM 1379 C C . ASP B 1 88 ? 5.254 -21.938 -21.703 1 77.75 88 ASP B C 1
ATOM 1381 O O . ASP B 1 88 ? 4.637 -22.984 -21.812 1 77.75 88 ASP B O 1
ATOM 1385 N N . SER B 1 89 ? 5.078 -20.969 -22.5 1 71.5 89 SER B N 1
ATOM 1386 C CA . SER B 1 89 ? 4.301 -21.188 -23.719 1 71.5 89 SER B CA 1
ATOM 1387 C C . SER B 1 89 ? 5.16 -21.797 -24.828 1 71.5 89 SER B C 1
ATOM 1389 O O . SER B 1 89 ? 6.371 -21.594 -24.859 1 71.5 89 SER B O 1
#

Foldseek 3Di:
DWDDDPHWIWDKDWDCDVVQNKTKIWIWTVDDPPTPGTQKMWMAHRVPRDIDIDGPDPDDDDPVVVVVRCVVTVVVSVVVSVVVVVVVD/DWDDDPHWIWDKDWDCDVVQNKTKIWIWTVDDPPTPGTAKMWMADNVPRDIDIDGPDPDDDDPVVVVVRCVVTVVVSVVVSVVVVVVVD

Organism: Amycolatopsis orientalis (NCBI:txid31958)

Nearest PDB structures (foldseek):
  4m0n-assembly1_A  TM=4.060E-01  e=2.267E+00  Parabacteroides distasonis ATCC 8503
  5ys0-assembly3_C  TM=2.931E-01  e=5.698E+00  Saccharomyces cerevisiae S288C
  4h61-assembly3_B  TM=3.929E-01  e=9.709E-01  Schizosaccharomyces pombe 972h-
  5ys0-assembly3_C  TM=2.942E-01  e=5.844E+00  Saccharomyces cerevisiae S288C
  2gop-assembly1_A  TM=3.650E-01  e=8.884E+00  Pyrococcus furiosus

Solvent-accessible surface area (backbone atoms only — not comparable to full-atom values): 9565 Å² total; per-residue (Å²): 96,77,47,79,55,97,85,28,34,30,40,49,45,76,46,76,36,72,89,65,48,24,46,34,35,36,36,26,34,64,31,55,86,78,47,73,42,54,40,36,39,36,32,38,37,57,94,76,58,44,51,28,30,37,54,62,46,87,63,70,38,54,36,67,59,53,52,51,50,48,66,58,44,47,62,54,53,50,49,53,48,52,52,53,51,56,68,72,97,97,76,46,77,56,95,83,28,35,30,39,48,45,77,46,77,36,73,90,64,48,28,45,36,35,35,35,26,34,64,33,54,88,78,46,75,41,54,40,36,38,36,32,38,37,61,93,76,57,44,51,28,29,36,53,62,46,88,63,70,38,54,36,70,58,54,52,50,52,48,65,58,45,47,62,54,53,51,51,53,47,51,52,53,52,56,68,72,97

pLDDT: mean 90.75, std 10.25, range [53.5, 98.38]

Radius of gyration: 17.31 Å; Cα contacts (8 Å, |Δi|>4): 324; chains: 2; bounding box: 37×53×39 Å

Sequence (178 aa):
MSWEYDGRHYLINRWNDSSRYGFGWELEDVAPTPGKGVVLNAYLDGPTGTALFRADTDEPLPLALVERFIAEAGPDLAEVVAMVEAEDSMSWEYDGRHYLINRWNDSSRYGFGWELEDVAPTPGKGVVLNAYLDGPTGTALFRADTDEPLPLALVERFIAEAGPDLAEVVAMVEAEDS

Secondary structure (DSSP, 8-state):
-EEEETTEEEEEEEEEETTTTEEEEEEEEEESSSP-EEEEEEEE-TTT--EEEEE--SS-EEHHHHHHHHHHHHHHHHHHHHHHHHHH-/-EEEETTEEEEEEEEEETTTTEEEEEEEEEESSSP-EEEEEEEE-TTT--EEEEE--SS-EEHHHHHHHHHHHHHHHHHHHHHHHHHH-